Protein AF-A0A935P6C2-F1 (afdb_monomer_lite)

pLDDT: mean 80.18, std 14.9, range [40.38, 98.25]

Structure (mmCIF, N/CA/C/O backbone):
data_AF-A0A935P6C2-F1
#
_entry.id   AF-A0A935P6C2-F1
#
loop_
_atom_site.group_PDB
_atom_site.id
_atom_site.type_symbol
_atom_site.label_atom_id
_atom_site.label_alt_id
_atom_site.label_comp_id
_atom_site.label_asym_id
_atom_site.label_entity_id
_atom_site.label_seq_id
_atom_site.pdbx_PDB_ins_code
_atom_site.Cartn_x
_atom_site.Cartn_y
_atom_site.Cartn_z
_atom_site.occupancy
_atom_site.B_iso_or_equiv
_atom_site.auth_seq_id
_atom_site.auth_comp_id
_atom_site.auth_asym_id
_atom_site.auth_atom_id
_atom_site.pdbx_PDB_model_num
ATOM 1 N N . MET A 1 1 ? -17.559 17.286 -78.936 1.00 42.44 1 MET A N 1
ATOM 2 C CA . MET A 1 1 ? -16.269 18.014 -78.890 1.00 42.44 1 MET A CA 1
ATOM 3 C C . MET A 1 1 ? -15.718 17.908 -77.478 1.00 42.44 1 MET A C 1
ATOM 5 O O . MET A 1 1 ? -16.508 17.853 -76.547 1.00 42.44 1 MET A O 1
ATOM 9 N N . SER A 1 2 ? -14.407 17.717 -77.364 1.00 40.38 2 SER A N 1
ATOM 10 C CA . SER A 1 2 ? -13.783 16.764 -76.437 1.00 40.38 2 SER A CA 1
ATOM 11 C C . SER A 1 2 ? -13.228 17.344 -75.122 1.00 40.38 2 SER A C 1
ATOM 13 O O . SER A 1 2 ? -12.957 18.532 -75.009 1.00 40.38 2 SER A O 1
ATOM 15 N N . VAL A 1 3 ? -13.091 16.411 -74.174 1.00 55.31 3 VAL A N 1
ATOM 16 C CA . VAL A 1 3 ? -12.664 16.392 -72.755 1.00 55.31 3 VAL A CA 1
ATOM 17 C C . VAL A 1 3 ? -11.311 17.088 -72.442 1.00 55.31 3 VAL A C 1
ATOM 19 O O . VAL A 1 3 ? -10.486 17.215 -73.346 1.00 55.31 3 VAL A O 1
ATOM 22 N N . PRO A 1 4 ? -11.071 17.525 -71.178 1.00 54.59 4 PRO A N 1
ATOM 23 C CA . PRO A 1 4 ? -9.955 18.376 -70.761 1.00 54.59 4 PRO A CA 1
ATOM 24 C C . PRO A 1 4 ? -8.680 17.593 -70.406 1.00 54.59 4 PRO A C 1
ATOM 26 O O . PRO A 1 4 ? -8.741 16.466 -69.918 1.00 54.59 4 PRO A O 1
ATOM 29 N N . SER A 1 5 ? -7.518 18.222 -70.601 1.00 53.78 5 SER A N 1
ATOM 30 C CA . SER A 1 5 ? -6.205 17.660 -70.260 1.00 53.78 5 SER A CA 1
ATOM 31 C C . SER A 1 5 ? -5.748 18.152 -68.883 1.00 53.78 5 SER A C 1
ATOM 33 O O . SER A 1 5 ? -5.442 19.332 -68.712 1.00 53.78 5 SER A O 1
ATOM 35 N N . GLU A 1 6 ? -5.695 17.245 -67.907 1.00 56.06 6 GLU A N 1
ATOM 36 C CA . GLU A 1 6 ? -5.095 17.469 -66.586 1.00 56.06 6 GLU A CA 1
ATOM 37 C C . GLU A 1 6 ? -3.606 17.870 -66.674 1.00 56.06 6 GLU A C 1
ATOM 39 O O . GLU A 1 6 ? -2.876 17.378 -67.542 1.00 56.06 6 GLU A O 1
ATOM 44 N N . PRO A 1 7 ? -3.101 18.704 -65.745 1.00 53.03 7 PRO A N 1
ATOM 45 C CA . PRO A 1 7 ? -1.679 19.006 -65.662 1.00 53.03 7 PRO A CA 1
ATOM 46 C C . PRO A 1 7 ? -0.893 17.791 -65.143 1.00 53.03 7 PRO A C 1
ATOM 48 O O . PRO A 1 7 ? -1.034 17.371 -63.993 1.00 53.03 7 PRO A O 1
ATOM 51 N N . MET A 1 8 ? -0.004 17.245 -65.978 1.00 46.91 8 MET A N 1
ATOM 52 C CA . MET A 1 8 ? 0.989 16.247 -65.570 1.00 46.91 8 MET A CA 1
ATOM 53 C C . MET A 1 8 ? 1.957 16.847 -64.539 1.00 46.91 8 MET A C 1
ATOM 55 O O . MET A 1 8 ? 2.962 17.467 -64.886 1.00 46.91 8 MET A O 1
ATOM 59 N N . ALA A 1 9 ? 1.683 16.627 -63.253 1.00 58.06 9 ALA A N 1
ATOM 60 C CA . ALA A 1 9 ? 2.630 16.911 -62.183 1.00 58.06 9 ALA A CA 1
ATOM 61 C C . ALA A 1 9 ? 3.908 16.059 -62.374 1.00 58.06 9 ALA A C 1
ATOM 63 O O . ALA A 1 9 ? 3.820 14.830 -62.509 1.00 58.06 9 ALA A O 1
ATOM 64 N N . PRO A 1 10 ? 5.115 16.660 -62.388 1.00 55.53 10 PRO A N 1
ATOM 65 C CA . PRO A 1 10 ? 6.346 15.932 -62.662 1.00 55.53 10 PRO A CA 1
ATOM 66 C C . PRO A 1 10 ? 6.603 14.903 -61.556 1.00 55.53 10 PRO A C 1
ATOM 68 O O . PRO A 1 10 ? 6.688 15.234 -60.375 1.00 55.53 10 PRO A O 1
ATOM 71 N N . ARG A 1 11 ? 6.780 13.632 -61.939 1.00 59.03 11 ARG A N 1
ATOM 72 C CA . ARG A 1 11 ? 7.018 12.475 -61.043 1.00 59.03 11 ARG A CA 1
ATOM 73 C C . ARG A 1 11 ? 8.160 12.691 -60.037 1.00 59.03 11 ARG A C 1
ATOM 75 O O . ARG A 1 11 ? 8.204 12.036 -58.998 1.00 59.03 11 ARG A O 1
ATOM 82 N N . HIS A 1 12 ? 9.063 13.619 -60.340 1.00 52.78 12 HIS A N 1
ATOM 83 C CA . HIS A 1 12 ? 10.166 14.051 -59.489 1.00 52.78 12 HIS A CA 1
ATOM 84 C C . HIS A 1 12 ? 9.682 14.827 -58.255 1.00 52.78 12 HIS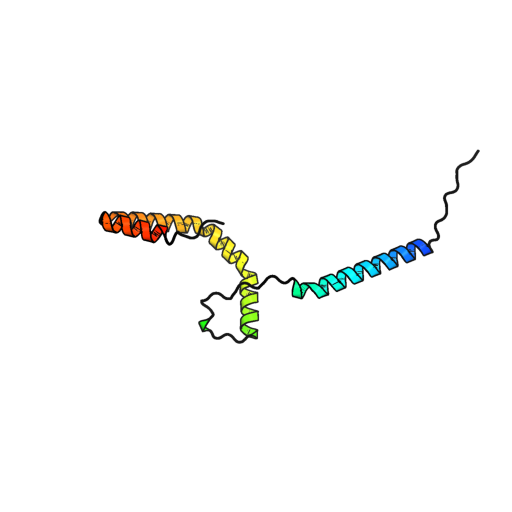 A C 1
ATOM 86 O O . HIS A 1 12 ? 10.173 14.559 -57.165 1.00 52.78 12 HIS A O 1
ATOM 92 N N . ALA A 1 13 ? 8.661 15.684 -58.380 1.00 63.44 13 ALA A N 1
ATOM 93 C CA . ALA A 1 13 ? 8.081 16.425 -57.255 1.00 63.44 13 ALA A CA 1
ATOM 94 C C . ALA A 1 13 ? 7.483 15.481 -56.198 1.00 63.44 13 ALA A C 1
ATOM 96 O O . ALA A 1 13 ? 7.675 15.673 -54.999 1.00 63.44 13 ALA A O 1
ATOM 97 N N . ARG A 1 14 ? 6.852 14.385 -56.644 1.00 69.19 14 ARG A N 1
ATOM 98 C CA . ARG A 1 14 ? 6.331 13.344 -55.745 1.00 69.19 14 ARG A CA 1
ATOM 99 C C . ARG A 1 14 ? 7.446 12.609 -54.997 1.00 69.19 14 ARG A C 1
ATOM 101 O O . ARG A 1 14 ? 7.292 12.314 -53.818 1.00 69.19 14 ARG A O 1
ATOM 108 N N . ARG A 1 15 ? 8.573 12.321 -55.661 1.00 76.00 15 ARG A N 1
ATOM 109 C CA . ARG A 1 15 ? 9.735 11.665 -55.028 1.00 76.00 15 ARG A CA 1
ATOM 110 C C . ARG A 1 15 ? 10.377 12.564 -53.972 1.00 76.00 15 ARG A C 1
ATOM 112 O O . ARG A 1 15 ? 10.654 12.088 -52.878 1.00 76.00 15 ARG A O 1
ATOM 119 N N . TRP A 1 16 ? 10.538 13.853 -54.268 1.00 79.62 16 TRP A N 1
ATOM 120 C CA . TRP A 1 16 ? 11.063 14.828 -53.308 1.00 79.62 16 TRP A CA 1
ATOM 121 C C . TRP A 1 16 ? 10.144 15.008 -52.095 1.00 79.62 16 TRP A C 1
ATOM 123 O O . TRP A 1 16 ? 10.638 15.063 -50.973 1.00 79.62 16 TRP A O 1
ATOM 133 N N . GLY A 1 17 ? 8.822 14.991 -52.295 1.00 80.00 17 GLY A N 1
ATOM 134 C CA . GLY A 1 17 ? 7.856 15.007 -51.193 1.00 80.00 17 GLY A CA 1
ATOM 135 C C . GLY A 1 17 ? 7.987 13.801 -50.254 1.00 80.00 17 GLY A C 1
ATOM 136 O O . GLY A 1 17 ? 8.000 13.968 -49.037 1.00 80.00 17 GLY A O 1
ATOM 137 N N . VAL A 1 18 ? 8.159 12.592 -50.800 1.00 84.00 18 VAL A N 1
ATOM 138 C CA . VAL A 1 18 ? 8.360 11.372 -49.992 1.00 84.00 18 VAL A CA 1
ATOM 139 C C . VAL A 1 18 ? 9.681 11.421 -49.223 1.00 84.00 18 VAL A C 1
ATOM 141 O O . VAL A 1 18 ? 9.710 11.083 -48.044 1.00 84.00 18 VAL A O 1
ATOM 144 N N . VAL A 1 19 ? 10.763 11.890 -49.850 1.00 85.62 19 VAL A N 1
ATOM 145 C CA . VAL A 1 19 ? 12.066 12.032 -49.178 1.00 85.62 19 VAL A CA 1
ATOM 146 C C . VAL A 1 19 ? 11.983 13.041 -48.031 1.00 85.62 19 VAL A C 1
ATOM 148 O O . VAL A 1 19 ? 12.434 12.740 -46.928 1.00 85.62 19 VAL A O 1
ATOM 151 N N . ALA A 1 20 ? 11.357 14.200 -48.251 1.00 86.00 20 ALA A N 1
ATOM 152 C CA . ALA A 1 20 ? 11.161 15.203 -47.206 1.00 86.00 20 ALA A CA 1
ATOM 153 C C . ALA A 1 20 ? 10.337 14.654 -46.024 1.00 86.00 20 ALA A C 1
ATOM 155 O O . ALA A 1 20 ? 10.669 14.905 -44.861 1.00 86.00 20 ALA A O 1
ATOM 156 N N . LEU A 1 21 ? 9.309 13.845 -46.305 1.00 87.12 21 LEU A N 1
ATOM 157 C CA . LEU A 1 21 ? 8.505 13.184 -45.276 1.00 87.12 21 LEU A CA 1
ATOM 158 C C . LEU A 1 21 ? 9.319 12.147 -44.485 1.00 87.12 21 LEU A C 1
ATOM 160 O O . LEU A 1 21 ? 9.271 12.127 -43.259 1.00 87.12 21 LEU A O 1
ATOM 164 N N . CYS A 1 22 ? 10.105 11.306 -45.160 1.00 88.94 22 CYS A N 1
ATOM 165 C CA . CYS A 1 22 ? 10.951 10.321 -44.486 1.00 88.94 22 CYS A CA 1
ATOM 166 C C . CYS A 1 22 ? 12.011 10.984 -43.600 1.00 88.94 22 CYS A C 1
ATOM 168 O O . CYS A 1 22 ? 12.252 10.516 -42.490 1.00 88.94 22 CYS A O 1
ATOM 170 N N . VAL A 1 23 ? 12.618 12.082 -44.059 1.00 88.50 23 VAL A N 1
ATOM 171 C CA . VAL A 1 23 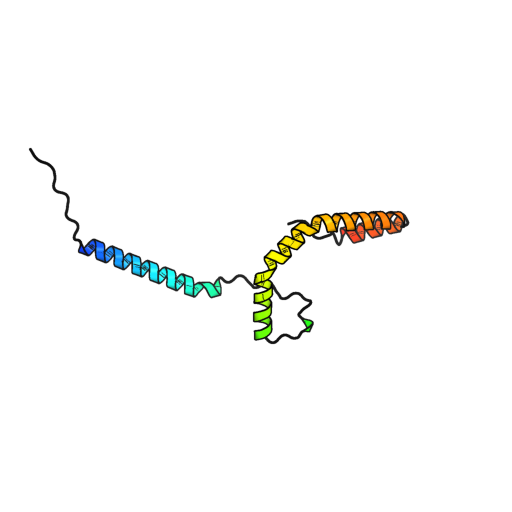? 13.622 12.830 -43.288 1.00 88.50 23 VAL A CA 1
ATOM 172 C C . VAL A 1 23 ? 12.993 13.458 -42.045 1.00 88.50 23 VAL A C 1
ATOM 174 O O . VAL A 1 23 ? 13.509 13.268 -40.947 1.00 88.50 23 VAL A O 1
ATOM 177 N N . THR A 1 24 ? 11.854 14.142 -42.178 1.00 82.62 24 THR A N 1
ATOM 178 C CA . THR A 1 24 ? 11.147 14.731 -41.024 1.00 82.62 24 THR A CA 1
ATOM 179 C C . THR A 1 24 ? 10.680 13.670 -40.026 1.00 82.62 24 THR A C 1
ATOM 181 O O . THR A 1 24 ? 10.853 13.852 -38.821 1.00 82.62 24 THR A O 1
ATOM 184 N N . PHE A 1 25 ? 10.183 12.527 -40.504 1.00 84.25 25 PHE A N 1
ATOM 185 C CA . PHE A 1 25 ? 9.827 11.393 -39.651 1.00 84.25 25 PHE A CA 1
ATOM 186 C C . PHE A 1 25 ? 11.046 10.800 -38.929 1.00 84.25 25 PHE A C 1
ATOM 188 O O . PHE A 1 25 ? 10.979 10.544 -37.729 1.00 84.25 25 PHE A O 1
ATOM 195 N N . ALA A 1 26 ? 12.176 10.628 -39.620 1.00 82.62 26 ALA A N 1
ATOM 196 C CA . ALA A 1 26 ? 13.411 10.121 -39.024 1.00 82.62 26 ALA A CA 1
ATOM 197 C C . ALA A 1 26 ? 13.979 11.080 -37.964 1.00 82.62 26 ALA A C 1
ATOM 199 O O . ALA A 1 26 ? 14.393 10.633 -36.896 1.00 82.62 26 ALA A O 1
ATOM 200 N N . LEU A 1 27 ? 13.938 12.393 -38.219 1.00 82.88 27 LEU A N 1
ATOM 201 C CA . LEU A 1 27 ? 14.293 13.423 -37.238 1.00 82.88 27 LEU A CA 1
ATOM 202 C C . LEU A 1 27 ? 13.370 13.380 -36.012 1.00 82.88 27 LEU A C 1
ATOM 204 O O . LEU A 1 27 ? 13.859 13.414 -34.884 1.00 82.88 27 LEU A O 1
ATOM 208 N N . GLY A 1 28 ? 12.057 13.237 -36.215 1.00 74.19 28 GLY A N 1
ATOM 209 C CA . GLY A 1 28 ? 11.089 13.076 -35.127 1.00 74.19 28 GLY A CA 1
ATOM 210 C C . GLY A 1 28 ? 11.317 11.801 -34.307 1.00 74.19 28 GLY A C 1
ATOM 211 O O . GLY A 1 28 ? 11.313 11.848 -33.079 1.00 74.19 28 GLY A O 1
ATOM 212 N N . ALA A 1 29 ? 11.587 10.671 -34.965 1.00 72.81 29 ALA A N 1
ATOM 213 C CA . ALA A 1 29 ? 11.871 9.396 -34.309 1.00 72.81 29 ALA A CA 1
ATOM 214 C C . ALA A 1 29 ? 13.191 9.431 -33.516 1.00 72.81 29 ALA A C 1
ATOM 216 O O . ALA A 1 29 ? 13.243 8.952 -32.383 1.00 72.81 29 ALA A O 1
ATOM 217 N N . ALA A 1 30 ? 14.242 10.044 -34.070 1.00 72.44 30 ALA A N 1
ATOM 218 C CA . ALA A 1 30 ? 15.521 10.225 -33.388 1.00 72.44 30 ALA A CA 1
ATOM 219 C C . ALA A 1 30 ? 15.399 11.165 -32.177 1.00 72.44 30 ALA A C 1
ATOM 221 O O . ALA A 1 30 ? 15.935 10.860 -31.112 1.00 72.44 30 ALA A O 1
ATOM 222 N N . ALA A 1 31 ? 14.642 12.261 -32.298 1.00 72.06 31 ALA A N 1
ATOM 223 C CA . ALA A 1 31 ? 14.356 13.164 -31.184 1.00 72.06 31 ALA A CA 1
ATOM 224 C C . ALA A 1 31 ? 13.519 12.479 -30.088 1.00 72.06 31 ALA A C 1
ATOM 226 O O . ALA A 1 31 ? 13.822 12.617 -28.904 1.00 72.06 31 ALA A O 1
ATOM 227 N N . GLY A 1 32 ? 12.515 11.684 -30.472 1.00 60.06 32 GLY A N 1
ATOM 228 C CA . GLY A 1 32 ? 11.697 10.904 -29.540 1.00 60.06 32 GLY A CA 1
ATOM 229 C C . GLY A 1 32 ? 12.507 9.863 -28.763 1.00 60.06 32 GLY A C 1
ATOM 230 O O . GLY A 1 32 ? 12.366 9.755 -27.546 1.00 60.06 32 GLY A O 1
ATOM 231 N N . LEU A 1 33 ? 13.414 9.145 -29.435 1.00 68.19 33 LEU A N 1
ATOM 232 C CA . LEU A 1 33 ? 14.333 8.200 -28.788 1.00 68.19 33 LEU A CA 1
ATOM 233 C C . LEU A 1 33 ? 15.397 8.907 -27.931 1.00 68.19 33 LEU A C 1
ATOM 235 O O . LEU A 1 33 ? 15.761 8.394 -26.873 1.00 68.19 33 LEU A O 1
ATOM 239 N N . GLY A 1 34 ? 15.859 10.090 -28.344 1.00 67.00 34 GLY A N 1
ATOM 240 C CA . GLY A 1 34 ? 16.828 10.901 -27.601 1.00 67.00 34 GLY A CA 1
ATOM 241 C C . GLY A 1 34 ? 16.263 11.548 -26.330 1.00 67.00 34 GLY A C 1
ATOM 242 O O . GLY A 1 34 ? 16.989 11.689 -25.348 1.00 67.00 34 GLY A O 1
ATOM 243 N N . LEU A 1 35 ? 14.970 11.893 -26.311 1.00 62.97 35 LEU A N 1
ATOM 244 C CA . LEU A 1 35 ? 14.282 12.490 -25.154 1.00 62.97 35 LEU A CA 1
ATOM 245 C C . LEU A 1 35 ? 13.645 11.456 -24.210 1.00 62.97 35 LEU A C 1
ATOM 247 O O . LEU A 1 35 ? 13.335 11.780 -23.062 1.00 62.97 35 LEU A O 1
ATOM 251 N N . ALA A 1 36 ? 13.488 10.201 -24.641 1.00 62.56 36 ALA A N 1
ATOM 252 C CA . ALA A 1 36 ? 12.920 9.125 -23.825 1.00 62.56 36 ALA A CA 1
ATOM 253 C C . ALA A 1 36 ? 13.600 8.915 -22.447 1.00 62.56 36 ALA A C 1
ATOM 255 O O . ALA A 1 36 ? 12.889 8.617 -21.483 1.00 62.56 36 ALA A O 1
ATOM 256 N N . PRO A 1 37 ? 14.931 9.084 -22.277 1.00 62.50 37 PRO A N 1
ATOM 257 C CA . PRO A 1 37 ? 15.568 8.993 -20.963 1.00 62.50 37 PRO A CA 1
ATOM 258 C C . PRO A 1 37 ? 15.198 10.149 -20.025 1.00 62.50 37 PRO A C 1
ATOM 260 O O . PRO A 1 37 ? 15.124 9.925 -18.820 1.00 62.50 37 PRO A O 1
ATOM 263 N N . LEU A 1 38 ? 14.955 11.353 -20.562 1.00 64.25 38 LEU A N 1
ATOM 264 C CA . LEU A 1 38 ? 14.568 12.536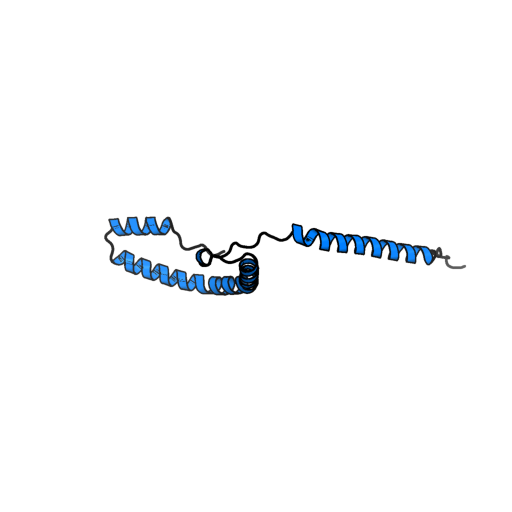 -19.781 1.00 64.25 38 LEU A CA 1
ATOM 265 C C . LEU A 1 38 ? 13.097 12.501 -19.352 1.00 64.25 38 LEU A C 1
ATOM 267 O O . LEU A 1 38 ? 12.741 13.083 -18.334 1.00 64.25 38 LEU A O 1
ATOM 271 N N . LEU A 1 39 ? 12.255 11.797 -20.109 1.00 71.56 39 LEU A N 1
ATOM 272 C CA . LEU A 1 39 ? 10.827 11.630 -19.830 1.00 71.56 39 LEU A CA 1
ATOM 273 C C . LEU A 1 39 ? 10.520 10.386 -18.983 1.00 71.56 39 LEU A C 1
ATOM 275 O O . LEU A 1 39 ? 9.351 10.062 -18.768 1.00 71.56 39 LEU A O 1
ATOM 279 N N . ARG A 1 40 ? 11.543 9.658 -18.506 1.00 64.31 40 ARG A N 1
ATOM 280 C CA . ARG A 1 40 ? 11.317 8.515 -17.617 1.00 64.31 40 ARG A CA 1
ATOM 281 C C . ARG A 1 40 ? 10.677 9.009 -16.317 1.00 64.31 40 ARG A C 1
ATOM 283 O O . ARG A 1 40 ? 11.293 9.825 -15.632 1.00 64.31 40 ARG A O 1
ATOM 290 N N . PRO A 1 41 ? 9.491 8.497 -15.939 1.00 64.12 41 PRO A N 1
ATOM 291 C CA . PRO A 1 41 ? 8.917 8.827 -14.647 1.00 64.12 41 PRO A CA 1
ATOM 292 C C . PRO A 1 41 ? 9.888 8.410 -13.530 1.00 64.12 41 PRO A C 1
ATOM 294 O O . PRO A 1 41 ? 10.616 7.417 -13.687 1.00 64.12 41 PRO A O 1
ATOM 297 N N . PRO A 1 42 ? 9.920 9.154 -12.409 1.00 62.88 42 PRO A N 1
ATOM 298 C CA . PRO A 1 42 ? 10.727 8.786 -11.257 1.00 62.88 42 PRO A CA 1
ATOM 299 C C . PRO A 1 42 ? 10.372 7.362 -10.828 1.00 62.88 42 PRO A C 1
ATOM 301 O O . PRO A 1 42 ? 9.199 6.991 -10.736 1.00 62.88 42 PRO A O 1
ATOM 304 N N . ARG A 1 43 ? 11.398 6.535 -10.618 1.00 63.72 43 ARG A N 1
ATOM 305 C CA . ARG A 1 43 ? 11.199 5.153 -10.182 1.00 63.72 43 ARG A CA 1
ATOM 306 C C . ARG A 1 43 ? 10.610 5.159 -8.773 1.00 63.72 43 ARG A C 1
ATOM 308 O O . ARG A 1 43 ? 11.058 5.968 -7.958 1.00 63.72 43 ARG A O 1
ATOM 315 N N . PRO A 1 44 ? 9.650 4.270 -8.469 1.00 64.44 44 PRO A N 1
ATOM 316 C CA . PRO A 1 44 ? 9.174 4.137 -7.104 1.00 64.44 44 PRO A CA 1
ATOM 317 C C . PRO A 1 44 ? 10.365 3.788 -6.196 1.00 64.44 44 PRO A C 1
ATOM 319 O O . PRO A 1 44 ? 11.194 2.954 -6.584 1.00 64.44 44 PRO A O 1
ATOM 322 N N . PRO A 1 45 ? 10.493 4.438 -5.026 1.00 66.12 45 PRO A N 1
ATOM 323 C CA . PRO A 1 45 ? 11.552 4.118 -4.080 1.00 66.12 45 PRO A CA 1
ATOM 324 C C . PRO A 1 45 ? 11.461 2.644 -3.668 1.00 66.12 45 PRO A C 1
ATOM 326 O O . PRO A 1 45 ? 10.379 2.050 -3.668 1.00 66.12 45 PRO A O 1
ATOM 329 N N . LEU A 1 46 ? 12.605 2.043 -3.321 1.00 69.62 46 LEU A N 1
ATOM 330 C CA . LEU A 1 46 ? 12.598 0.705 -2.733 1.00 69.62 46 LEU A CA 1
ATOM 331 C C . LEU A 1 46 ? 11.722 0.707 -1.467 1.00 69.62 46 LEU A C 1
ATOM 333 O O . LEU A 1 46 ? 11.742 1.689 -0.725 1.00 69.62 46 LEU A O 1
ATOM 337 N N . PRO A 1 47 ? 11.002 -0.390 -1.179 1.00 74.62 47 PRO A N 1
ATOM 338 C CA . PRO A 1 47 ? 10.362 -0.571 0.114 1.00 74.62 47 PRO A CA 1
ATOM 339 C C . PRO A 1 47 ? 11.379 -0.361 1.241 1.00 74.62 47 PRO A C 1
ATOM 341 O O . PRO A 1 47 ? 12.490 -0.894 1.165 1.00 74.62 47 PRO A O 1
ATOM 344 N N . HIS A 1 48 ? 10.987 0.345 2.307 1.00 70.81 48 HIS A N 1
ATOM 345 C CA . HIS A 1 48 ? 11.819 0.533 3.508 1.00 70.81 48 HIS A CA 1
ATOM 346 C C . HIS A 1 48 ? 12.373 -0.797 4.051 1.00 70.81 48 HIS A C 1
ATOM 348 O O . HIS A 1 48 ? 13.489 -0.860 4.560 1.00 70.81 48 HIS A O 1
ATOM 354 N N . SER A 1 49 ? 11.642 -1.898 3.851 1.00 73.50 49 SER A N 1
ATOM 355 C CA . SER A 1 49 ? 12.058 -3.258 4.206 1.00 73.50 49 SER A CA 1
ATOM 356 C C . SER A 1 49 ? 13.271 -3.796 3.433 1.00 73.50 49 SER A C 1
ATOM 358 O O . SER A 1 49 ? 13.655 -4.936 3.660 1.00 73.50 49 SER A O 1
ATOM 360 N N . LEU A 1 50 ? 13.855 -3.050 2.492 1.00 78.69 50 LEU A N 1
ATOM 361 C CA . LEU A 1 50 ? 15.083 -3.430 1.781 1.00 78.69 50 LEU A CA 1
ATOM 362 C C . LEU A 1 50 ? 16.226 -2.431 2.002 1.00 78.69 50 LEU A C 1
ATOM 364 O O . LEU A 1 50 ? 17.331 -2.647 1.503 1.00 78.69 50 LEU A O 1
ATOM 368 N N . GLU A 1 51 ? 15.993 -1.344 2.739 1.00 76.00 51 GLU A N 1
ATOM 369 C CA . GLU A 1 51 ? 17.003 -0.303 2.958 1.00 76.00 51 GLU A CA 1
ATOM 370 C C . GLU A 1 51 ? 18.156 -0.783 3.845 1.00 76.00 51 GLU A C 1
ATOM 372 O O . GLU A 1 51 ? 19.311 -0.453 3.574 1.00 76.00 51 GLU A O 1
ATOM 377 N N . TYR A 1 52 ? 17.871 -1.655 4.816 1.00 82.19 52 TYR A N 1
ATOM 378 C CA . TYR A 1 52 ? 18.880 -2.248 5.702 1.00 82.19 52 TYR A CA 1
ATOM 379 C C . TYR A 1 52 ? 19.836 -3.222 4.992 1.00 82.19 52 TYR A C 1
ATOM 381 O O . TYR A 1 52 ? 20.851 -3.618 5.556 1.00 82.19 52 TYR A O 1
ATOM 38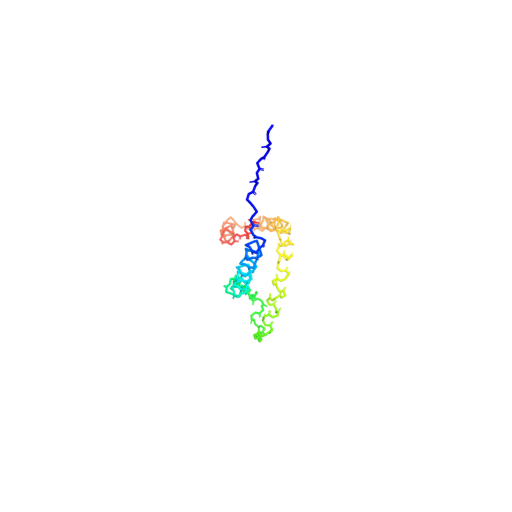9 N N . LEU A 1 53 ? 19.543 -3.622 3.750 1.00 86.00 53 LEU A N 1
ATOM 390 C CA . LEU A 1 53 ? 20.373 -4.570 2.998 1.00 86.00 53 LEU A CA 1
ATOM 391 C C . LEU A 1 53 ? 21.611 -3.922 2.359 1.00 86.00 53 LEU A C 1
ATOM 393 O O . LEU A 1 53 ? 22.359 -4.614 1.670 1.00 86.00 53 LEU A O 1
ATOM 397 N N . HIS A 1 54 ? 21.812 -2.607 2.541 1.00 84.69 54 HIS A N 1
ATOM 398 C CA . HIS A 1 54 ? 22.966 -1.849 2.036 1.00 84.69 54 HIS A CA 1
ATOM 399 C C . HIS A 1 54 ? 23.336 -2.203 0.582 1.00 84.69 54 HIS A C 1
ATOM 401 O O . HIS A 1 54 ? 24.486 -2.474 0.232 1.00 84.69 54 HIS A O 1
ATOM 407 N N . LEU A 1 55 ? 22.319 -2.237 -0.285 1.00 87.62 55 LEU A N 1
ATOM 408 C CA . LEU A 1 55 ? 22.443 -2.715 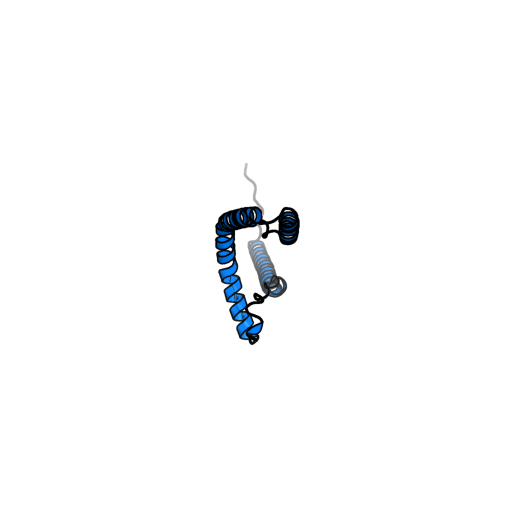-1.660 1.00 87.62 55 LEU A CA 1
ATOM 409 C C . LEU A 1 55 ? 23.406 -1.847 -2.479 1.00 87.62 55 LEU A C 1
ATOM 411 O O . LEU A 1 55 ? 23.233 -0.629 -2.571 1.00 87.62 55 LEU A O 1
ATOM 415 N N . ARG A 1 56 ? 24.355 -2.485 -3.180 1.00 91.81 56 ARG A N 1
ATOM 416 C CA . ARG A 1 56 ? 25.198 -1.796 -4.172 1.00 91.81 56 ARG A CA 1
ATOM 417 C C . ARG A 1 56 ? 24.327 -1.175 -5.278 1.00 91.81 56 ARG A C 1
ATOM 419 O O . ARG A 1 56 ? 23.304 -1.772 -5.631 1.00 91.81 56 ARG A O 1
ATOM 426 N N . PRO A 1 57 ? 24.747 -0.069 -5.924 1.00 87.94 57 PRO A N 1
ATOM 427 C CA . PRO A 1 57 ? 23.932 0.629 -6.928 1.00 87.94 57 PRO A CA 1
ATOM 428 C C . PRO A 1 57 ? 23.389 -0.274 -8.048 1.00 87.94 57 PRO A C 1
ATOM 430 O O . PRO A 1 57 ? 22.198 -0.249 -8.356 1.00 87.94 57 PRO A O 1
ATOM 433 N N . ALA A 1 58 ? 24.229 -1.156 -8.599 1.00 87.62 58 ALA A N 1
ATOM 434 C CA . ALA A 1 58 ? 23.810 -2.101 -9.637 1.00 87.62 58 ALA A CA 1
ATOM 435 C C . ALA A 1 58 ? 22.808 -3.158 -9.129 1.00 87.62 58 ALA A C 1
ATOM 437 O O . ALA A 1 58 ? 21.942 -3.607 -9.877 1.00 87.62 58 ALA A O 1
ATOM 438 N N . GLN A 1 59 ? 22.902 -3.569 -7.859 1.00 90.94 59 GLN A N 1
ATOM 439 C CA . GLN A 1 59 ? 21.930 -4.484 -7.248 1.00 90.94 59 GLN A CA 1
ATOM 440 C C . GLN A 1 59 ? 20.593 -3.785 -7.010 1.00 90.94 59 GLN A C 1
ATOM 442 O O . GLN A 1 59 ? 19.559 -4.343 -7.369 1.00 90.94 59 GLN A O 1
ATOM 447 N N . ARG A 1 60 ? 20.619 -2.554 -6.488 1.00 88.25 60 ARG A N 1
ATOM 448 C CA . ARG A 1 60 ? 19.432 -1.708 -6.317 1.00 88.25 60 ARG A CA 1
ATOM 449 C C . ARG A 1 60 ? 18.676 -1.543 -7.633 1.00 88.25 60 ARG A C 1
ATOM 451 O O . ARG A 1 60 ? 17.489 -1.833 -7.679 1.00 88.25 60 ARG A O 1
ATOM 458 N N . GLN A 1 61 ? 19.374 -1.209 -8.718 1.00 87.56 61 GLN A N 1
ATOM 459 C CA . GLN A 1 61 ? 18.760 -1.064 -10.040 1.00 87.56 61 GLN A CA 1
ATOM 460 C C . GLN A 1 61 ? 18.067 -2.351 -10.523 1.00 87.56 61 GLN A C 1
ATOM 462 O O . GLN A 1 61 ? 16.983 -2.289 -11.102 1.00 87.56 61 GLN A O 1
ATOM 467 N N . ARG A 1 62 ? 18.673 -3.523 -10.287 1.00 90.94 62 ARG A N 1
ATOM 468 C CA . ARG A 1 62 ? 18.058 -4.811 -10.645 1.00 90.94 62 ARG A CA 1
ATOM 469 C C . ARG A 1 62 ? 16.820 -5.109 -9.801 1.00 90.94 62 ARG A C 1
ATOM 471 O O . ARG A 1 62 ? 15.825 -5.574 -10.343 1.00 90.94 62 ARG A O 1
ATOM 478 N N . ILE A 1 63 ? 16.869 -4.824 -8.503 1.00 90.12 63 ILE A N 1
ATOM 479 C CA . ILE A 1 63 ? 15.740 -5.034 -7.588 1.00 90.12 63 ILE A CA 1
ATOM 480 C C . ILE A 1 63 ? 14.584 -4.089 -7.928 1.00 90.12 63 ILE A C 1
ATOM 482 O O . ILE A 1 63 ? 13.451 -4.544 -8.035 1.00 90.12 63 ILE A O 1
ATOM 486 N N . GLU A 1 64 ? 14.861 -2.812 -8.193 1.00 85.75 64 GLU A N 1
ATOM 487 C CA . GLU A 1 64 ? 13.856 -1.855 -8.674 1.00 85.75 64 GLU A CA 1
ATOM 488 C C . GLU A 1 64 ? 13.166 -2.352 -9.948 1.00 85.75 64 GLU A C 1
ATOM 490 O O . GLU A 1 64 ? 11.948 -2.260 -10.060 1.00 85.75 64 GLU A O 1
ATOM 495 N N . ALA A 1 65 ? 13.917 -2.926 -10.894 1.00 88.31 65 ALA A N 1
ATOM 496 C CA . ALA A 1 65 ? 13.342 -3.484 -12.117 1.00 88.31 65 ALA A CA 1
ATOM 497 C C . ALA A 1 65 ? 12.432 -4.696 -11.843 1.00 88.31 65 ALA A C 1
ATOM 499 O O . ALA A 1 65 ? 11.394 -4.842 -12.487 1.00 88.31 65 ALA A O 1
ATOM 500 N N . ILE A 1 66 ? 12.792 -5.548 -10.876 1.00 90.44 66 ILE A N 1
ATOM 501 C CA . ILE A 1 66 ? 11.948 -6.671 -10.438 1.00 90.44 66 ILE A CA 1
ATOM 502 C C . ILE A 1 66 ? 10.653 -6.139 -9.816 1.00 90.44 66 ILE A C 1
ATOM 504 O O . ILE A 1 66 ? 9.568 -6.563 -10.210 1.00 90.44 66 ILE A O 1
ATOM 508 N N . ILE A 1 67 ? 10.757 -5.183 -8.890 1.00 88.25 67 ILE A N 1
ATOM 509 C CA . ILE A 1 67 ? 9.600 -4.588 -8.214 1.00 88.25 67 ILE A CA 1
ATOM 510 C C . ILE A 1 67 ? 8.694 -3.888 -9.226 1.00 88.25 67 ILE A C 1
ATOM 512 O O . ILE A 1 67 ? 7.493 -4.119 -9.215 1.00 88.25 67 ILE A O 1
ATOM 516 N N . ALA A 1 68 ? 9.246 -3.103 -10.151 1.00 87.19 68 ALA A N 1
ATOM 517 C CA . ALA A 1 68 ? 8.464 -2.427 -11.183 1.00 87.19 68 ALA A CA 1
ATOM 518 C C . ALA A 1 68 ? 7.702 -3.415 -12.081 1.00 87.19 68 ALA A C 1
ATOM 520 O O . ALA A 1 68 ? 6.559 -3.156 -12.450 1.00 87.19 68 ALA A O 1
ATOM 521 N N . ARG A 1 69 ? 8.306 -4.568 -12.402 1.00 91.00 69 ARG A N 1
ATOM 522 C CA . ARG A 1 69 ? 7.669 -5.604 -13.226 1.00 91.00 69 ARG A CA 1
ATOM 523 C C . ARG A 1 69 ? 6.498 -6.289 -12.519 1.00 91.00 69 ARG A C 1
ATOM 525 O O . ARG A 1 69 ? 5.521 -6.629 -13.177 1.00 91.00 69 ARG A O 1
ATOM 532 N N . HIS A 1 70 ? 6.596 -6.504 -11.208 1.00 92.50 70 HIS A N 1
ATOM 533 C CA . HIS A 1 70 ? 5.594 -7.255 -10.440 1.00 92.50 70 HIS A CA 1
ATOM 534 C C . HIS A 1 70 ? 4.643 -6.376 -9.618 1.00 92.50 70 HIS A C 1
ATOM 536 O O . HIS A 1 70 ? 3.599 -6.854 -9.182 1.00 92.50 70 HIS A O 1
ATOM 542 N N . GLY A 1 71 ? 4.949 -5.089 -9.449 1.00 87.69 71 GLY A N 1
ATOM 543 C CA . GLY A 1 71 ? 4.148 -4.129 -8.687 1.00 87.69 71 GLY A CA 1
ATOM 544 C C . GLY A 1 71 ? 2.664 -4.118 -9.067 1.00 87.69 71 GLY A C 1
ATOM 545 O O . GLY A 1 71 ? 1.836 -4.245 -8.170 1.00 87.69 71 GLY A O 1
ATOM 546 N N . PRO A 1 72 ? 2.292 -4.074 -10.364 1.00 90.75 72 PRO A N 1
ATOM 547 C CA . PRO A 1 72 ? 0.885 -4.108 -10.766 1.00 90.75 72 PRO A CA 1
ATOM 548 C C . PRO A 1 72 ? 0.147 -5.385 -10.341 1.00 90.75 72 PRO A C 1
ATOM 550 O O . PRO A 1 72 ? -1.020 -5.325 -9.970 1.00 90.75 72 PRO A O 1
ATOM 553 N N . GLN A 1 73 ? 0.825 -6.538 -10.366 1.00 91.12 73 GLN A N 1
ATOM 554 C CA . GLN A 1 73 ? 0.239 -7.819 -9.952 1.00 91.12 73 GLN A CA 1
ATOM 555 C C . GLN A 1 73 ? -0.001 -7.844 -8.440 1.00 91.12 73 GLN A C 1
ATOM 557 O O . GLN A 1 73 ? -1.053 -8.288 -7.987 1.00 91.12 73 GLN A O 1
ATOM 562 N N . VAL A 1 74 ? 0.958 -7.323 -7.668 1.00 89.19 74 VAL A N 1
ATOM 563 C CA . VAL A 1 74 ? 0.833 -7.181 -6.212 1.00 89.19 74 VAL A CA 1
ATOM 564 C C . VAL A 1 74 ? -0.303 -6.223 -5.855 1.00 89.19 74 VAL A C 1
ATOM 566 O O . VAL A 1 74 ? -1.138 -6.567 -5.022 1.00 89.19 74 VAL A O 1
ATOM 569 N N . GLU A 1 75 ? -0.385 -5.058 -6.503 1.00 89.00 75 GLU A N 1
ATOM 570 C CA . GLU A 1 75 ? -1.468 -4.097 -6.260 1.00 89.00 75 GLU A CA 1
ATOM 571 C C . GLU A 1 75 ? -2.840 -4.662 -6.630 1.00 89.00 75 GLU A C 1
ATOM 573 O O . GLU A 1 75 ? -3.792 -4.455 -5.882 1.00 89.00 75 GLU A O 1
ATOM 578 N N . ALA A 1 76 ? -2.953 -5.416 -7.727 1.00 91.38 76 ALA A N 1
ATOM 579 C CA . ALA A 1 76 ? -4.206 -6.063 -8.112 1.00 91.38 76 ALA A CA 1
ATOM 580 C C . ALA A 1 76 ? -4.659 -7.097 -7.068 1.00 91.38 76 ALA A C 1
ATOM 582 O O . ALA A 1 76 ? -5.804 -7.057 -6.616 1.00 91.38 76 ALA A O 1
ATOM 583 N N . ALA A 1 77 ? -3.750 -7.973 -6.628 1.00 93.38 77 ALA A N 1
ATOM 584 C CA . ALA A 1 77 ? -4.042 -8.956 -5.587 1.00 93.38 77 ALA A CA 1
ATOM 585 C C . ALA A 1 77 ? -4.428 -8.281 -4.261 1.00 93.38 77 ALA A C 1
ATOM 587 O O . ALA A 1 77 ? -5.373 -8.693 -3.586 1.00 93.38 77 ALA A O 1
ATOM 588 N N . LEU A 1 78 ? -3.729 -7.202 -3.897 1.00 89.31 78 LEU A N 1
ATOM 589 C CA . LEU A 1 78 ? -4.039 -6.437 -2.698 1.00 89.31 78 LEU A CA 1
ATOM 590 C C . LEU A 1 78 ? -5.395 -5.730 -2.818 1.00 89.31 78 LEU A C 1
ATOM 592 O O . LEU A 1 78 ? -6.163 -5.745 -1.860 1.00 89.31 78 LEU A O 1
ATOM 596 N N . ALA A 1 79 ? -5.719 -5.143 -3.970 1.00 89.38 79 ALA A N 1
ATOM 597 C CA . ALA A 1 79 ? -7.012 -4.513 -4.222 1.00 89.38 79 ALA A CA 1
ATOM 598 C C . ALA A 1 79 ? -8.169 -5.511 -4.074 1.00 89.38 79 ALA A C 1
ATOM 600 O O . ALA A 1 79 ? -9.177 -5.181 -3.451 1.00 89.38 79 ALA A O 1
ATOM 601 N N . GLU A 1 80 ? -7.995 -6.744 -4.553 1.00 93.38 80 GLU A N 1
ATOM 602 C CA . GLU A 1 80 ? -8.987 -7.809 -4.390 1.00 93.38 80 GLU A CA 1
ATOM 603 C C . GLU A 1 80 ? -9.131 -8.264 -2.925 1.00 93.38 80 GLU A C 1
ATOM 605 O O . GLU A 1 80 ? -10.235 -8.522 -2.439 1.00 93.38 80 GLU A O 1
ATOM 610 N N . ALA A 1 81 ? -8.021 -8.351 -2.187 1.00 92.56 81 ALA A N 1
ATOM 611 C CA . ALA A 1 81 ? -8.019 -8.799 -0.796 1.00 92.56 81 ALA A CA 1
ATOM 612 C C . ALA A 1 81 ? -8.473 -7.716 0.203 1.00 92.56 81 ALA A C 1
ATOM 614 O O . ALA A 1 81 ? -9.007 -8.045 1.267 1.00 92.56 81 ALA A O 1
ATOM 615 N N . ARG A 1 82 ? -8.286 -6.428 -0.122 1.00 89.06 82 ARG A N 1
ATOM 616 C CA . ARG A 1 82 ? -8.559 -5.274 0.760 1.00 89.06 82 ARG A CA 1
ATOM 617 C C . ARG A 1 82 ? -9.959 -5.298 1.398 1.00 89.06 82 ARG A C 1
ATOM 619 O O . ARG A 1 82 ? -10.025 -5.104 2.613 1.00 89.06 82 ARG A O 1
ATOM 626 N N . PRO A 1 83 ? -11.069 -5.548 0.673 1.00 92.00 83 PRO A N 1
ATOM 627 C CA . PRO A 1 83 ? -12.406 -5.583 1.272 1.00 92.00 83 PRO A CA 1
ATOM 628 C C . PRO A 1 83 ? -12.560 -6.682 2.327 1.00 92.00 83 PRO A C 1
ATOM 630 O O . PRO A 1 83 ? -13.096 -6.435 3.407 1.00 92.00 83 PRO A O 1
ATOM 633 N N . ARG A 1 84 ? -12.037 -7.882 2.045 1.00 92.88 84 ARG A N 1
ATOM 634 C CA . ARG A 1 84 ? -12.073 -9.019 2.978 1.00 92.88 84 ARG A CA 1
ATOM 635 C C . ARG A 1 84 ? -11.257 -8.711 4.232 1.00 92.88 84 ARG A C 1
ATOM 637 O O . ARG A 1 84 ? -11.732 -8.932 5.341 1.00 92.88 84 ARG A O 1
ATOM 644 N N . LEU A 1 85 ? -10.066 -8.139 4.055 1.00 90.94 85 LEU A N 1
ATOM 645 C CA . LEU A 1 85 ? -9.210 -7.734 5.167 1.00 90.94 85 LEU A CA 1
ATOM 646 C C . LEU A 1 85 ? -9.889 -6.679 6.052 1.00 90.94 85 LEU A C 1
ATOM 648 O O . LEU A 1 85 ? -9.881 -6.817 7.272 1.00 90.94 85 LEU A O 1
ATOM 652 N N . ARG A 1 86 ? -10.524 -5.666 5.448 1.00 89.44 86 ARG A N 1
ATOM 653 C CA . ARG A 1 86 ? -11.295 -4.653 6.185 1.00 89.44 86 ARG A CA 1
ATOM 654 C C . ARG A 1 86 ? -12.426 -5.274 6.994 1.00 89.44 86 ARG A C 1
ATOM 656 O O . ARG A 1 86 ? -12.569 -4.944 8.162 1.00 89.44 86 ARG A O 1
ATOM 663 N N . ALA A 1 87 ? -13.193 -6.193 6.410 1.00 91.56 87 ALA A N 1
ATOM 664 C CA . ALA A 1 87 ? -14.288 -6.852 7.120 1.00 91.56 87 ALA A CA 1
ATOM 665 C C . ALA A 1 87 ? -13.797 -7.605 8.369 1.00 91.56 87 ALA A C 1
ATOM 667 O O . ALA A 1 87 ? -14.412 -7.514 9.430 1.00 91.56 87 ALA A O 1
ATOM 668 N N . VAL A 1 88 ? -12.660 -8.302 8.265 1.00 93.88 88 VAL A N 1
ATOM 669 C CA . VAL A 1 88 ? -12.036 -8.978 9.413 1.00 93.88 88 VAL A CA 1
ATOM 670 C C . VAL A 1 88 ? -11.571 -7.966 10.461 1.00 93.88 88 VAL A C 1
ATOM 672 O O . VAL A 1 88 ? -11.842 -8.155 11.642 1.00 93.88 88 VAL A O 1
ATOM 675 N N . GLN A 1 89 ? -10.917 -6.879 10.046 1.00 91.31 89 GLN A N 1
ATOM 676 C CA . GLN A 1 89 ? -10.464 -5.828 10.963 1.00 91.31 89 GLN A CA 1
ATOM 677 C C . GLN A 1 89 ? -11.624 -5.166 11.714 1.00 91.31 89 GLN A C 1
ATOM 679 O O . GLN A 1 89 ? -11.520 -4.968 12.921 1.00 91.31 89 GLN A O 1
ATOM 684 N N . GLU A 1 90 ? -12.732 -4.859 11.034 1.00 93.62 90 GLU A N 1
ATOM 685 C CA . GLU A 1 90 ? -13.916 -4.278 11.678 1.00 93.62 90 GLU A CA 1
ATOM 686 C C . GLU A 1 90 ? -14.554 -5.242 12.675 1.00 93.62 90 GLU A C 1
ATOM 688 O O . GLU A 1 90 ? -14.929 -4.832 13.772 1.00 93.62 90 GLU A O 1
ATOM 693 N N . ARG A 1 91 ? -14.619 -6.535 12.341 1.00 95.94 91 ARG A N 1
ATOM 694 C CA . ARG A 1 91 ? -15.106 -7.555 13.273 1.00 95.94 91 ARG A CA 1
ATOM 695 C C . ARG A 1 91 ? -14.232 -7.640 14.522 1.00 95.94 91 ARG A C 1
ATOM 697 O O . ARG A 1 91 ? -14.756 -7.570 15.626 1.00 95.94 91 ARG A O 1
ATOM 704 N N . VAL A 1 92 ? -12.916 -7.751 14.345 1.00 94.94 92 VAL A N 1
ATOM 705 C CA . VAL A 1 92 ? -11.961 -7.792 15.464 1.00 94.94 92 VAL A CA 1
ATOM 706 C C . VAL A 1 92 ? -12.094 -6.538 16.323 1.00 94.94 92 VAL A C 1
ATOM 708 O O . VAL A 1 92 ? -12.109 -6.624 17.545 1.00 94.94 92 VAL A O 1
ATOM 711 N N . ALA A 1 93 ? -12.233 -5.368 15.703 1.00 94.38 93 ALA A N 1
ATOM 712 C CA . ALA A 1 93 ? -12.382 -4.132 16.448 1.00 94.38 93 ALA A CA 1
ATOM 713 C C . ALA A 1 93 ? -13.706 -4.062 17.223 1.00 94.38 93 ALA A C 1
ATOM 715 O O . ALA A 1 93 ? -13.703 -3.581 18.351 1.00 94.38 93 ALA A O 1
ATOM 716 N N . ALA A 1 94 ? -14.810 -4.567 16.668 1.00 96.00 94 ALA A N 1
ATOM 717 C CA . ALA A 1 94 ? -16.083 -4.661 17.380 1.00 96.00 94 ALA A CA 1
ATOM 718 C C . ALA A 1 94 ? -16.000 -5.612 18.585 1.00 96.00 94 ALA A C 1
ATOM 720 O O . ALA A 1 94 ? -16.515 -5.287 19.654 1.00 96.00 94 ALA A O 1
ATOM 721 N N . GLU A 1 95 ? -15.319 -6.752 18.428 1.00 97.62 95 GLU A N 1
ATOM 722 C CA . GLU A 1 95 ? -15.064 -7.698 19.520 1.00 97.62 95 GLU A CA 1
ATOM 723 C C . GLU A 1 95 ? -14.199 -7.052 20.617 1.00 97.62 95 GLU A C 1
ATOM 725 O O . GLU A 1 95 ? -14.541 -7.138 21.790 1.00 97.62 95 GLU A O 1
ATOM 730 N N . ILE A 1 96 ? -13.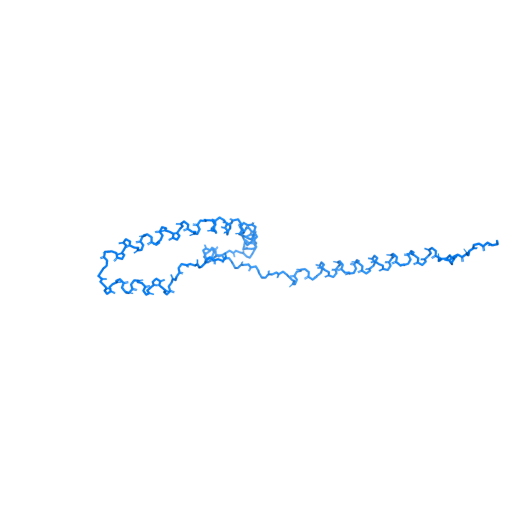151 -6.302 20.254 1.00 96.81 96 ILE A N 1
ATOM 731 C CA . ILE A 1 96 ? -12.348 -5.538 21.223 1.00 96.81 96 ILE A CA 1
ATOM 732 C C . ILE A 1 96 ? -13.200 -4.475 21.925 1.00 96.81 96 ILE A C 1
ATOM 734 O O . ILE A 1 96 ? -13.159 -4.372 23.145 1.00 96.81 96 ILE A O 1
ATOM 738 N N . GLU A 1 97 ? -13.987 -3.686 21.188 1.00 97.19 97 GLU A N 1
ATOM 739 C CA . GLU A 1 97 ? -14.816 -2.627 21.775 1.00 97.19 97 GLU A CA 1
ATOM 740 C C . GLU A 1 97 ? -15.808 -3.158 22.816 1.00 97.19 97 GLU A C 1
ATOM 742 O O . GLU A 1 97 ? -16.129 -2.425 23.757 1.00 97.19 97 GLU A O 1
ATOM 747 N N . ALA A 1 98 ? -16.282 -4.399 22.672 1.00 97.81 98 ALA A N 1
ATOM 748 C CA . ALA A 1 98 ? -17.179 -5.042 23.627 1.00 97.81 98 ALA A CA 1
ATOM 749 C C . ALA A 1 98 ? -16.525 -5.271 25.003 1.00 97.81 98 ALA A C 1
ATOM 751 O O . ALA A 1 98 ? -17.214 -5.157 26.014 1.00 97.81 98 ALA A O 1
ATOM 752 N N . GLU A 1 99 ? -15.210 -5.494 25.040 1.00 98.25 99 GLU A N 1
ATOM 753 C CA . GLU A 1 99 ? -14.434 -5.762 26.262 1.00 98.25 99 GLU A CA 1
ATOM 754 C C . GLU A 1 99 ? -13.937 -4.488 26.968 1.00 98.25 99 GLU A C 1
ATOM 756 O O . GLU A 1 99 ? -13.464 -4.533 28.104 1.00 98.25 99 GLU A O 1
ATOM 761 N N . LEU A 1 100 ? -14.010 -3.332 26.303 1.00 97.81 100 LEU A N 1
ATOM 762 C CA . LEU A 1 100 ? -13.481 -2.070 26.824 1.00 97.81 100 LEU A CA 1
ATOM 763 C C . LEU A 1 100 ? -14.490 -1.322 27.702 1.00 97.81 100 LEU A C 1
ATOM 765 O O . LEU A 1 100 ? -15.694 -1.303 27.424 1.00 97.81 100 LEU A O 1
ATOM 769 N N . THR A 1 101 ? -13.979 -0.589 28.701 1.00 98.19 101 THR A N 1
ATOM 770 C CA . THR A 1 101 ? -14.788 0.412 29.416 1.00 98.19 101 THR A CA 1
ATOM 771 C C . THR A 1 101 ? -15.233 1.530 28.462 1.00 98.19 101 THR A C 1
ATOM 773 O O . THR A 1 101 ? -14.616 1.730 27.408 1.00 98.19 101 THR A O 1
ATOM 776 N N . PRO A 1 102 ? -16.275 2.310 28.804 1.00 97.75 102 PRO A N 1
ATOM 777 C CA . PRO A 1 102 ? -16.720 3.425 27.968 1.00 97.75 102 PRO A CA 1
ATOM 778 C C . PRO A 1 102 ? -15.600 4.420 27.618 1.00 97.75 102 PRO A C 1
ATOM 780 O O . PRO A 1 102 ? -15.475 4.827 26.462 1.00 97.75 102 PRO A O 1
ATOM 783 N N . GLU A 1 103 ? -14.739 4.762 28.579 1.00 97.19 103 GLU A N 1
ATOM 784 C CA . GLU A 1 103 ? -13.620 5.693 28.387 1.00 97.19 103 GLU A CA 1
ATOM 785 C C . GLU A 1 103 ? -12.544 5.099 27.469 1.00 97.19 103 GLU A C 1
ATOM 787 O O . GLU A 1 103 ? -12.015 5.779 26.585 1.00 97.19 103 GLU A O 1
ATOM 792 N N . GLN A 1 104 ? -12.232 3.811 27.646 1.00 97.62 104 GLN A N 1
ATOM 793 C CA . GLN A 1 104 ? -11.280 3.092 26.801 1.00 97.62 104 GLN A CA 1
ATOM 794 C C . GLN A 1 104 ? -11.794 2.954 25.366 1.00 97.62 104 GLN A C 1
ATOM 796 O O . GLN A 1 104 ? -11.024 3.126 24.422 1.00 97.62 104 GLN A O 1
ATOM 801 N N . ARG A 1 105 ? -13.094 2.698 25.189 1.00 97.50 105 ARG A N 1
ATOM 802 C CA . ARG A 1 105 ? -13.740 2.591 23.878 1.00 97.50 105 ARG A CA 1
ATOM 803 C C . ARG A 1 105 ? -13.664 3.903 23.101 1.00 97.50 105 ARG A C 1
ATOM 805 O O . ARG A 1 105 ? -13.335 3.893 21.917 1.00 97.50 105 ARG A O 1
ATOM 812 N N . GLU A 1 106 ? -13.918 5.031 23.758 1.00 96.00 106 GLU A N 1
ATOM 813 C CA . GLU A 1 106 ? -13.796 6.359 23.143 1.00 96.00 106 GLU A CA 1
ATOM 814 C C . GLU A 1 106 ? -12.352 6.645 22.702 1.00 96.00 106 GLU A C 1
ATOM 816 O O . GLU A 1 106 ? -12.107 7.073 21.570 1.00 96.00 106 GLU A O 1
ATOM 821 N N . ARG A 1 107 ? -11.371 6.330 23.557 1.00 95.31 107 ARG A N 1
ATOM 822 C CA . ARG A 1 107 ? -9.953 6.458 23.197 1.00 95.31 107 ARG A CA 1
ATOM 823 C C . ARG A 1 107 ? -9.581 5.555 22.017 1.00 95.31 107 ARG A C 1
ATOM 825 O O . ARG A 1 107 ? -8.940 6.021 21.078 1.00 95.31 107 ARG A O 1
ATOM 832 N N . PHE A 1 108 ? -10.025 4.301 22.034 1.00 94.19 108 PHE A N 1
ATOM 833 C CA . PHE A 1 108 ? -9.771 3.329 20.971 1.00 94.19 108 PHE A CA 1
ATOM 834 C C . PHE A 1 108 ? -10.331 3.793 19.619 1.00 94.19 108 PHE A C 1
ATOM 836 O O . PHE A 1 108 ? -9.623 3.777 18.610 1.00 94.19 108 PHE A O 1
ATOM 843 N N . ARG A 1 109 ? -11.571 4.295 19.590 1.00 93.31 109 ARG A N 1
ATOM 844 C CA . ARG A 1 109 ? -12.185 4.857 18.374 1.00 93.31 109 ARG A CA 1
ATOM 845 C C . ARG A 1 109 ? -11.414 6.058 17.840 1.00 93.31 109 ARG A C 1
ATOM 847 O O . ARG A 1 109 ? -11.208 6.159 16.632 1.00 93.31 109 ARG A O 1
ATOM 854 N N . ARG A 1 110 ? -10.942 6.942 18.722 1.00 93.50 110 ARG A N 1
ATOM 855 C CA . ARG A 1 110 ? -10.139 8.114 18.343 1.00 93.50 110 ARG A CA 1
ATOM 856 C C . ARG A 1 110 ? -8.794 7.726 17.731 1.00 93.50 110 ARG A C 1
ATOM 858 O O . ARG A 1 110 ? -8.398 8.286 16.707 1.00 93.50 110 ARG A O 1
ATOM 865 N N . GLU A 1 111 ? -8.110 6.751 18.322 1.00 91.81 111 GLU A N 1
ATOM 866 C CA . GLU A 1 111 ? -6.836 6.243 17.805 1.00 91.81 111 GLU A CA 1
ATOM 867 C C . GLU A 1 111 ? -7.021 5.575 16.431 1.00 91.81 111 GLU A C 1
ATOM 869 O O . GLU A 1 111 ? -6.248 5.853 15.507 1.00 91.81 111 GLU A O 1
ATOM 874 N N . ARG A 1 112 ? -8.102 4.799 16.248 1.00 89.69 112 ARG A N 1
ATOM 875 C CA . ARG A 1 112 ? -8.485 4.213 14.949 1.00 89.69 112 ARG A CA 1
ATOM 876 C C . ARG A 1 112 ? -8.873 5.255 13.900 1.00 89.69 112 ARG A C 1
ATOM 878 O O . ARG A 1 112 ? -8.541 5.085 12.732 1.00 89.69 112 ARG A O 1
ATOM 885 N N . ALA A 1 113 ? -9.546 6.335 14.292 1.00 87.06 113 ALA A N 1
ATOM 886 C CA . ALA A 1 113 ? -9.898 7.424 13.382 1.00 87.06 113 ALA A CA 1
ATOM 887 C C . ALA A 1 113 ? -8.667 8.219 12.916 1.00 87.06 113 ALA A C 1
ATOM 889 O O . ALA A 1 113 ? -8.648 8.715 11.793 1.00 87.06 113 ALA A O 1
ATOM 890 N N . THR A 1 114 ? -7.635 8.314 13.763 1.00 85.88 114 THR A N 1
ATOM 891 C CA . THR A 1 114 ? -6.357 8.974 13.433 1.00 85.88 114 THR A CA 1
ATOM 892 C C . THR A 1 114 ? -5.505 8.129 12.484 1.00 85.88 114 THR A C 1
ATOM 894 O O . THR A 1 114 ? -4.792 8.669 11.641 1.00 85.88 114 THR A O 1
ATOM 897 N N . HIS A 1 115 ? -5.620 6.802 12.576 1.00 77.56 115 HIS A N 1
ATOM 898 C CA . HIS A 1 115 ? -4.941 5.849 11.698 1.00 77.56 115 HIS A CA 1
ATOM 899 C C . HIS A 1 115 ? -5.967 5.022 10.913 1.00 77.56 115 HIS A C 1
ATOM 901 O O . HIS A 1 115 ? -6.071 3.808 11.119 1.00 77.56 115 HIS A O 1
ATOM 907 N N . PRO A 1 116 ? -6.762 5.660 10.032 1.00 69.06 116 PRO A N 1
ATOM 908 C CA . PRO A 1 116 ? -7.805 4.953 9.319 1.00 69.06 116 PRO A CA 1
ATOM 909 C C . PRO A 1 116 ? -7.167 3.917 8.383 1.00 69.06 116 PRO A C 1
ATOM 911 O O . PRO A 1 116 ? -6.141 4.200 7.751 1.00 69.06 116 PRO A O 1
ATOM 914 N N . PRO A 1 117 ? -7.765 2.721 8.241 1.00 64.75 117 PRO A N 1
ATOM 915 C CA . PRO A 1 117 ? -7.296 1.750 7.264 1.00 64.75 117 PRO A CA 1
ATOM 916 C C . PRO A 1 117 ? -7.266 2.402 5.868 1.00 64.75 117 PRO A C 1
ATOM 918 O O . PRO A 1 117 ? -8.206 3.126 5.511 1.00 64.75 117 PRO A O 1
ATOM 921 N N . PRO A 1 118 ? -6.213 2.169 5.061 1.00 60.22 118 PRO A N 1
ATOM 922 C CA . PRO A 1 118 ? -5.961 2.908 3.821 1.00 60.22 118 PRO A CA 1
ATOM 923 C C . PRO A 1 118 ? -7.144 2.799 2.858 1.00 60.22 118 PRO A C 1
ATOM 925 O O . PRO A 1 118 ? -7.576 1.686 2.540 1.00 60.22 118 PRO A O 1
ATOM 928 N N . ALA A 1 119 ? -7.699 3.946 2.445 1.00 57.19 119 ALA A N 1
ATOM 929 C CA . ALA A 1 119 ? -8.904 4.054 1.613 1.00 57.19 119 ALA A CA 1
ATOM 930 C C . ALA A 1 119 ? -8.802 3.236 0.305 1.00 57.19 119 ALA A C 1
ATOM 932 O O . ALA A 1 119 ? -7.699 3.092 -0.232 1.00 57.19 119 ALA A O 1
ATOM 933 N N . PRO A 1 120 ? -9.923 2.701 -0.223 1.00 54.06 120 PRO A N 1
ATOM 934 C CA . PRO A 1 120 ? -9.942 2.148 -1.574 1.00 54.06 120 PRO A CA 1
ATOM 935 C C . PRO A 1 120 ? -9.612 3.270 -2.573 1.00 54.06 120 PRO A C 1
ATOM 937 O O . PRO A 1 120 ? -10.218 4.338 -2.516 1.00 54.06 120 PRO A O 1
ATOM 940 N N . ARG A 1 121 ? -8.618 3.042 -3.434 1.00 48.06 121 ARG A N 1
ATOM 941 C CA . ARG A 1 121 ? -8.390 3.840 -4.645 1.00 48.06 121 ARG A CA 1
ATOM 942 C C . ARG A 1 121 ? -9.029 3.127 -5.819 1.00 48.06 121 ARG A C 1
ATOM 944 O O . ARG A 1 121 ? -8.912 1.880 -5.833 1.00 48.06 121 ARG A O 1
#

Secondary structure (DSSP, 8-state):
-PPP------HHHHHHHHHHHHHHHHHHHHHHHHHTTTTPPPPPPPPGGGGGG---HHHHHHHHHHHHHHHHHHHHHHHHHHHHHHHHHHHHHHHHHHHS-HHHHHHHHHHHHHSPPPPP-

Foldseek 3Di:
DDDDDDDDDPPVVVVVVVVVVVVVVVVVVVVCVVCVVVPDDDQDDDPPVCVVVVDDPVRRVVVSVVCVVCVVVVVVVCLVCVVVVVVVVVVVLVVVLVVDDPVVNVVSVVVCVVVPDDDRD

Sequence (121 aa):
MSVPSEPMAPRHARRWGVVALCVTFALGAAAGLGLAPLLRPPRPPLPHSLEYLHLRPAQRQRIEAIIARHGPQVEAALAEARPRLRAVQERVAAEIEAELTPEQRERFRRERATHPPPAPR

Radius of gyration: 31.63 Å; chains: 1; bounding box: 42×28×108 Å